Protein AF-A0A522L2A5-F1 (afdb_monomer_lite)

Secondary structure (DSSP, 8-state):
-PPPPPPP-------TTSHHHHTHHHHHHHHHH-S-------TTSSHHHHHHHHHHHTT--

Radius of gyration: 14.64 Å; chains: 1; bounding box: 27×48×19 Å

Foldseek 3Di:
DDDPPDPDPPPLDQPCVAQCSVCLVVVLVCVVVDVDDDDDDDPRNCCVPNVVSSCVVVVND

Structure (mmCIF, N/CA/C/O backbone):
data_AF-A0A522L2A5-F1
#
_entry.id   AF-A0A522L2A5-F1
#
loop_
_atom_site.group_PDB
_atom_site.id
_atom_site.type_symbol
_atom_site.label_atom_id
_atom_site.label_alt_id
_atom_site.label_comp_id
_atom_site.label_asym_id
_atom_site.label_entity_id
_atom_site.label_seq_id
_atom_site.pdbx_PDB_ins_code
_atom_site.Cartn_x
_atom_site.Cartn_y
_atom_site.Cartn_z
_atom_site.occupancy
_atom_site.B_iso_or_equiv
_atom_site.auth_seq_id
_atom_site.auth_comp_id
_atom_site.auth_asym_id
_atom_site.auth_atom_id
_atom_site.pdbx_PDB_model_num
ATOM 1 N N . MET A 1 1 ? -17.013 40.102 -10.386 1.00 56.91 1 MET A N 1
ATOM 2 C CA . MET A 1 1 ? -16.144 39.420 -9.404 1.00 56.91 1 MET A CA 1
ATOM 3 C C . MET A 1 1 ? -15.606 38.150 -10.050 1.00 56.91 1 MET A C 1
ATOM 5 O O . MET A 1 1 ? -16.394 37.500 -10.727 1.00 56.91 1 MET A O 1
ATOM 9 N N . PRO A 1 2 ? -14.309 37.823 -9.931 1.00 69.19 2 PRO A N 1
ATOM 10 C CA . PRO A 1 2 ? -13.768 36.579 -10.473 1.00 69.19 2 PRO A CA 1
ATOM 11 C C . PRO A 1 2 ? -14.291 35.393 -9.654 1.00 69.19 2 PRO A C 1
ATOM 13 O O . PRO A 1 2 ? -14.275 35.427 -8.425 1.00 69.19 2 PRO A O 1
ATOM 16 N N . VAL A 1 3 ? -14.786 34.363 -10.336 1.00 68.81 3 VAL A N 1
ATOM 17 C CA . VAL A 1 3 ? -15.141 33.087 -9.707 1.00 68.81 3 VAL A CA 1
ATOM 18 C C . VAL A 1 3 ? -13.859 32.418 -9.192 1.00 68.81 3 VAL A C 1
ATOM 20 O O . VAL A 1 3 ? -12.894 32.324 -9.952 1.00 68.81 3 VAL A O 1
ATOM 23 N N . PRO A 1 4 ? -13.794 31.969 -7.927 1.00 66.88 4 PRO A N 1
ATOM 24 C CA . PRO A 1 4 ? -12.653 31.197 -7.455 1.00 66.88 4 PRO A CA 1
ATOM 25 C C . PRO A 1 4 ? -12.603 29.873 -8.227 1.00 66.88 4 PRO A C 1
ATOM 27 O O . PRO A 1 4 ? -13.564 29.104 -8.221 1.00 66.88 4 PRO A O 1
ATOM 30 N N . SER A 1 5 ? -11.497 29.614 -8.925 1.00 66.31 5 SER A N 1
ATOM 31 C CA . SER A 1 5 ? -11.258 28.325 -9.571 1.00 66.31 5 SER A CA 1
ATOM 32 C C . SER A 1 5 ? -11.125 27.262 -8.485 1.00 66.31 5 SER A C 1
ATOM 34 O O . SER A 1 5 ? -10.211 27.335 -7.660 1.00 66.31 5 SER A O 1
ATOM 36 N N . LEU A 1 6 ? -12.033 26.286 -8.478 1.00 63.00 6 LEU A N 1
ATOM 37 C CA . LEU A 1 6 ? -11.904 25.088 -7.653 1.00 63.00 6 LEU A CA 1
ATOM 38 C C . LEU A 1 6 ? -10.519 24.469 -7.903 1.00 63.00 6 LEU A C 1
ATOM 40 O O . LEU A 1 6 ? -10.119 24.369 -9.069 1.00 63.00 6 LEU A O 1
ATOM 44 N N . PRO A 1 7 ? -9.770 24.084 -6.852 1.00 56.62 7 PRO A N 1
ATOM 45 C CA . PRO A 1 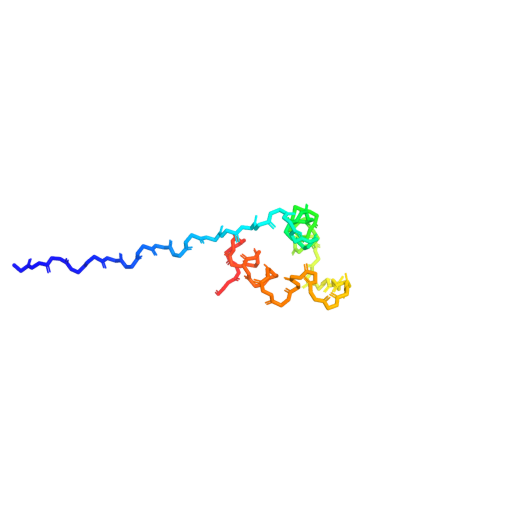7 ? -8.477 23.443 -7.035 1.00 56.62 7 PRO A CA 1
ATOM 46 C C . PRO A 1 7 ? -8.673 22.238 -7.950 1.00 56.62 7 PRO A C 1
ATOM 48 O O . PRO A 1 7 ? -9.570 21.422 -7.722 1.00 56.62 7 PRO A O 1
ATOM 51 N N . SER A 1 8 ? -7.871 22.162 -9.015 1.00 59.53 8 SER A N 1
ATOM 52 C CA . SER A 1 8 ? -7.846 21.004 -9.902 1.00 59.53 8 SER A CA 1
ATOM 53 C C . SER A 1 8 ? -7.743 19.765 -9.023 1.00 59.53 8 SER A C 1
ATOM 55 O O . SER A 1 8 ? -6.771 19.652 -8.273 1.00 59.53 8 SER A O 1
ATOM 57 N N . LEU A 1 9 ? -8.756 18.896 -9.067 1.00 59.16 9 LEU A N 1
ATOM 58 C CA . LEU A 1 9 ? -8.763 17.629 -8.342 1.00 59.16 9 LEU A CA 1
ATOM 59 C C . LEU A 1 9 ? -7.387 16.991 -8.528 1.00 59.16 9 LEU A C 1
ATOM 61 O O . LEU A 1 9 ? -6.990 16.730 -9.665 1.00 59.16 9 LEU A O 1
ATOM 65 N N . LEU A 1 10 ? -6.636 16.863 -7.430 1.00 64.75 10 LEU A N 1
ATOM 66 C CA . LEU A 1 10 ? -5.296 16.285 -7.413 1.00 64.75 10 LEU A CA 1
ATOM 67 C C . LEU A 1 10 ? -5.346 14.987 -8.219 1.00 64.75 10 LEU A C 1
ATOM 69 O O . LEU A 1 10 ? -5.992 14.026 -7.803 1.00 64.75 10 LEU A O 1
ATOM 73 N N . LYS A 1 11 ? -4.731 14.977 -9.407 1.00 77.00 11 LYS A N 1
ATOM 74 C CA . LYS A 1 11 ? -4.712 13.783 -10.249 1.00 77.00 11 LYS A CA 1
ATOM 75 C C . LYS A 1 11 ? -3.973 12.693 -9.485 1.00 77.00 11 LYS A C 1
ATOM 77 O O . LYS A 1 11 ? -2.802 12.844 -9.138 1.00 77.00 11 LYS A O 1
ATOM 82 N N . ILE A 1 12 ? -4.678 11.607 -9.191 1.00 84.50 12 ILE A N 1
ATOM 83 C CA . ILE A 1 12 ? -4.094 10.455 -8.519 1.00 84.50 12 ILE A CA 1
ATOM 84 C C . ILE A 1 12 ? -3.320 9.659 -9.566 1.00 84.50 12 ILE A C 1
ATOM 86 O O . ILE A 1 12 ? -3.899 8.959 -10.392 1.00 84.50 12 ILE A O 1
ATOM 90 N N . GLU A 1 13 ? -2.000 9.799 -9.533 1.00 89.50 13 GLU A N 1
ATOM 91 C CA . GLU A 1 13 ? -1.091 9.091 -10.430 1.00 89.50 13 GLU A CA 1
ATOM 92 C C . GLU A 1 13 ? -0.398 7.925 -9.721 1.00 89.50 13 GLU A C 1
ATOM 94 O O . GLU A 1 13 ? 0.021 8.045 -8.558 1.00 89.50 13 GLU A O 1
ATOM 99 N N . PHE A 1 14 ? -0.245 6.825 -10.466 1.00 91.44 14 PHE A N 1
ATOM 100 C CA . PHE A 1 14 ? 0.365 5.567 -10.038 1.00 91.44 14 PHE A CA 1
ATOM 101 C C . PHE A 1 14 ? 1.552 5.227 -10.953 1.00 91.44 14 PHE A C 1
ATOM 103 O O . PHE A 1 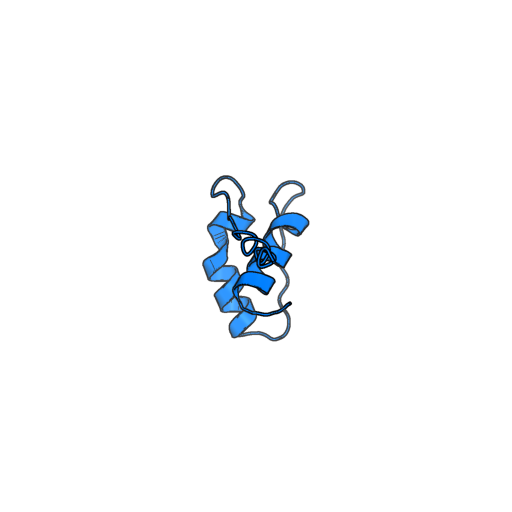14 ? 1.351 4.646 -12.018 1.00 91.44 14 PHE A O 1
ATOM 110 N N . PRO A 1 15 ? 2.791 5.589 -10.577 1.00 92.00 15 PRO A N 1
ATOM 111 C CA . PRO A 1 15 ? 3.970 5.284 -11.385 1.00 92.00 15 PRO A CA 1
ATOM 112 C C . PRO A 1 15 ? 4.210 3.772 -11.442 1.00 92.00 15 PRO A C 1
ATOM 114 O O . PRO A 1 15 ? 4.412 3.163 -10.390 1.00 92.00 15 PRO A O 1
ATOM 117 N N . GLU A 1 16 ? 4.238 3.173 -12.637 1.00 89.50 16 GLU A N 1
ATOM 118 C CA . GLU A 1 16 ? 4.395 1.713 -12.808 1.00 89.50 16 GLU A CA 1
ATOM 119 C C . GLU A 1 16 ? 5.745 1.171 -12.316 1.00 89.50 16 GLU A C 1
ATOM 121 O O . GLU A 1 16 ? 5.854 -0.003 -11.978 1.00 89.50 16 GLU A O 1
ATOM 126 N N . ALA A 1 17 ? 6.758 2.034 -12.186 1.00 91.88 17 ALA A N 1
ATOM 127 C CA . ALA A 1 17 ? 8.061 1.667 -11.634 1.00 91.88 17 ALA A CA 1
ATOM 128 C C . ALA A 1 17 ? 8.003 1.221 -10.158 1.00 91.88 17 ALA A C 1
ATOM 130 O O . ALA A 1 17 ? 8.941 0.591 -9.671 1.00 91.88 17 ALA A O 1
ATOM 131 N N . LEU A 1 18 ? 6.933 1.556 -9.424 1.00 93.69 18 LEU A N 1
ATOM 132 C CA . LEU A 1 18 ? 6.773 1.145 -8.031 1.00 93.69 18 LEU A CA 1
ATOM 133 C C . LEU A 1 18 ? 6.030 -0.198 -7.939 1.00 93.69 18 LEU A C 1
ATOM 135 O O . LEU A 1 18 ? 4.903 -0.294 -8.433 1.00 93.69 18 LEU A O 1
ATOM 139 N N . PRO A 1 19 ? 6.570 -1.198 -7.211 1.00 94.88 19 PRO A N 1
ATOM 140 C CA . PRO A 1 19 ? 5.931 -2.507 -7.064 1.00 94.88 19 PRO A CA 1
ATOM 141 C C . PRO A 1 19 ? 4.479 -2.457 -6.567 1.00 94.88 19 PRO A C 1
ATOM 143 O O . PRO A 1 19 ? 3.651 -3.258 -6.995 1.00 94.88 19 PRO A O 1
ATOM 146 N N . VAL A 1 20 ? 4.148 -1.513 -5.674 1.00 97.06 20 VAL A N 1
ATOM 147 C CA . VAL A 1 20 ? 2.774 -1.347 -5.163 1.00 97.06 20 VAL A CA 1
ATOM 148 C C . VAL A 1 20 ? 1.829 -0.777 -6.227 1.00 97.06 20 VAL A C 1
ATOM 150 O O . VAL A 1 20 ? 0.683 -1.208 -6.294 1.00 97.06 20 VAL A O 1
ATOM 153 N N . SER A 1 21 ? 2.293 0.141 -7.081 1.00 95.94 21 SER A N 1
ATOM 154 C CA . SER A 1 21 ? 1.483 0.681 -8.184 1.00 95.94 21 SER A CA 1
ATOM 155 C C . SER A 1 21 ? 1.171 -0.389 -9.226 1.00 95.94 21 SER A C 1
ATOM 157 O O . SER A 1 21 ? 0.034 -0.487 -9.680 1.00 95.94 21 SER A O 1
ATOM 159 N N . ALA A 1 22 ? 2.166 -1.214 -9.569 1.00 95.19 22 ALA A N 1
ATOM 160 C CA . ALA A 1 22 ? 2.009 -2.295 -10.541 1.00 95.19 22 ALA A CA 1
ATOM 161 C C . ALA A 1 22 ? 0.966 -3.339 -10.100 1.00 95.19 22 ALA A C 1
ATOM 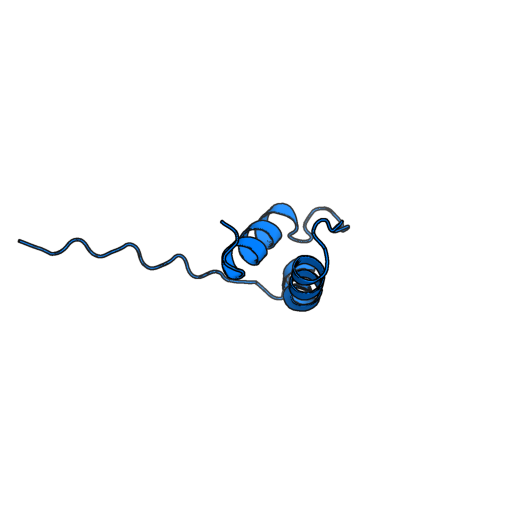163 O O . ALA A 1 22 ? 0.305 -3.945 -10.934 1.00 95.19 22 ALA A O 1
ATOM 164 N N . ARG A 1 23 ? 0.776 -3.521 -8.784 1.00 96.00 23 ARG A N 1
ATOM 165 C CA . ARG A 1 23 ? -0.220 -4.436 -8.196 1.00 96.00 23 ARG A CA 1
ATOM 166 C C . ARG A 1 23 ? -1.496 -3.739 -7.713 1.00 96.00 23 ARG A C 1
ATOM 168 O O . ARG A 1 23 ? -2.221 -4.297 -6.891 1.00 96.00 23 ARG A O 1
ATOM 175 N N . ARG A 1 24 ? -1.787 -2.515 -8.175 1.00 95.38 24 ARG A N 1
ATOM 176 C CA . ARG A 1 24 ? -2.941 -1.740 -7.675 1.00 95.38 24 ARG A CA 1
ATOM 177 C C . ARG A 1 24 ? -4.266 -2.493 -7.825 1.00 95.38 24 ARG A C 1
ATOM 179 O O . ARG A 1 24 ? -5.097 -2.410 -6.933 1.00 95.38 24 ARG A O 1
ATOM 186 N N . GLU A 1 25 ? -4.454 -3.217 -8.927 1.00 96.38 25 GLU A N 1
ATOM 187 C CA . GLU A 1 25 ? -5.724 -3.876 -9.253 1.00 96.38 25 GLU A CA 1
ATOM 188 C C . GLU A 1 25 ? -5.984 -5.040 -8.294 1.00 96.38 25 GLU A C 1
ATOM 190 O O . GLU A 1 25 ? -7.063 -5.112 -7.706 1.00 96.38 25 GLU A O 1
ATOM 195 N N . ASP A 1 26 ? -4.956 -5.847 -8.014 1.00 97.25 26 ASP A N 1
ATOM 196 C CA . ASP A 1 26 ? -4.999 -6.899 -6.991 1.00 97.25 26 ASP A CA 1
ATOM 197 C C . ASP A 1 26 ? -5.322 -6.324 -5.603 1.00 97.25 26 ASP A C 1
ATOM 199 O O . ASP A 1 26 ? -6.145 -6.867 -4.863 1.00 97.25 26 ASP A O 1
ATOM 203 N N . ILE A 1 27 ? -4.693 -5.199 -5.244 1.00 97.12 27 ILE A N 1
ATOM 204 C CA . ILE A 1 27 ? -4.914 -4.530 -3.955 1.00 97.12 27 ILE A CA 1
ATOM 205 C C . ILE A 1 27 ? -6.353 -4.007 -3.863 1.00 97.12 27 ILE A C 1
ATOM 207 O O . ILE A 1 27 ? -7.013 -4.228 -2.850 1.00 97.12 27 ILE A O 1
ATOM 211 N N . MET A 1 28 ? -6.859 -3.347 -4.908 1.00 96.75 28 MET A N 1
ATOM 212 C CA . MET A 1 28 ? -8.234 -2.838 -4.957 1.00 96.75 28 MET A CA 1
ATOM 213 C C . MET A 1 28 ? -9.252 -3.976 -4.846 1.00 96.75 28 MET A C 1
ATOM 215 O O . MET A 1 28 ? -10.199 -3.872 -4.065 1.00 96.75 28 MET A O 1
ATOM 219 N N . ALA A 1 29 ? -9.028 -5.082 -5.560 1.00 98.19 29 ALA A N 1
ATOM 220 C CA . ALA A 1 29 ? -9.868 -6.271 -5.470 1.00 98.19 29 ALA A CA 1
ATOM 221 C C . ALA A 1 29 ? -9.886 -6.841 -4.040 1.00 98.19 29 ALA A C 1
ATOM 223 O O . ALA A 1 29 ? -10.959 -7.093 -3.486 1.00 98.19 29 ALA A O 1
ATOM 224 N N . ALA A 1 30 ? -8.720 -6.962 -3.397 1.00 97.94 30 ALA A N 1
ATOM 225 C CA . ALA A 1 30 ? -8.622 -7.433 -2.018 1.00 97.94 30 ALA A CA 1
ATOM 226 C C . ALA A 1 30 ? -9.313 -6.483 -1.020 1.00 97.94 30 ALA A C 1
ATOM 228 O O . ALA A 1 30 ? -10.020 -6.941 -0.125 1.00 97.94 30 ALA A O 1
ATOM 229 N N . MET A 1 31 ? -9.161 -5.163 -1.182 1.00 96.06 31 MET A N 1
ATOM 230 C CA . MET A 1 31 ? -9.814 -4.156 -0.329 1.00 96.06 31 MET A CA 1
ATOM 231 C C . MET A 1 31 ? -11.341 -4.104 -0.495 1.00 96.06 31 MET A C 1
ATOM 233 O O . MET A 1 31 ? -12.041 -3.666 0.426 1.00 96.06 31 MET A O 1
ATOM 237 N N . ALA A 1 32 ? -11.853 -4.491 -1.667 1.00 97.00 32 ALA A N 1
ATOM 238 C CA . ALA A 1 32 ? -13.284 -4.612 -1.930 1.00 97.00 32 ALA A CA 1
ATOM 239 C C . ALA A 1 32 ? -13.866 -5.888 -1.302 1.00 97.00 32 ALA A C 1
ATOM 241 O O . ALA A 1 32 ? -14.954 -5.844 -0.731 1.00 97.00 32 ALA A O 1
ATOM 242 N N . ALA A 1 33 ? -13.132 -7.002 -1.371 1.00 98.31 33 ALA A N 1
ATOM 243 C CA . ALA A 1 33 ? -13.569 -8.295 -0.845 1.00 98.31 33 ALA A CA 1
ATOM 244 C C . ALA A 1 33 ? -13.394 -8.441 0.678 1.00 98.31 33 ALA A C 1
ATOM 246 O O . ALA A 1 33 ? -14.121 -9.208 1.312 1.00 98.31 33 ALA A O 1
ATOM 247 N N . HIS A 1 34 ? -12.436 -7.726 1.278 1.00 97.69 34 HIS A N 1
ATOM 248 C CA . HIS A 1 34 ? -12.061 -7.900 2.680 1.00 97.69 34 HIS A CA 1
ATOM 249 C C . HIS A 1 34 ? -12.014 -6.568 3.434 1.00 97.69 34 HIS A C 1
ATOM 251 O O . HIS A 1 34 ? -11.378 -5.607 3.003 1.00 97.69 34 HIS A O 1
ATOM 257 N N . GLN A 1 35 ? -12.639 -6.531 4.617 1.00 96.50 35 GLN A N 1
ATOM 258 C CA . GLN A 1 35 ? -12.617 -5.357 5.499 1.00 96.50 35 GLN A CA 1
ATOM 259 C C . GLN A 1 35 ? -11.194 -5.009 5.969 1.00 96.50 35 GLN A C 1
ATOM 261 O O . GLN A 1 35 ? -10.883 -3.840 6.185 1.00 96.50 35 GLN A O 1
ATOM 266 N N . VAL A 1 36 ? -10.332 -6.017 6.123 1.00 97.12 36 VAL A N 1
ATOM 267 C CA . VAL A 1 36 ? -8.934 -5.864 6.534 1.00 97.12 36 VAL A CA 1
ATOM 268 C C . VAL A 1 36 ? -8.055 -6.668 5.588 1.00 97.12 36 VAL A C 1
ATOM 270 O O . VAL A 1 36 ? -8.327 -7.839 5.332 1.00 97.12 36 VAL A O 1
ATOM 273 N N . ILE A 1 37 ? -6.985 -6.043 5.102 1.00 97.38 37 ILE A N 1
ATOM 274 C CA . ILE A 1 37 ? -5.941 -6.693 4.308 1.00 97.38 37 ILE A CA 1
ATOM 275 C C . ILE A 1 37 ? -4.566 -6.364 4.890 1.00 97.38 37 ILE A C 1
ATOM 277 O O . ILE A 1 37 ? -4.381 -5.322 5.519 1.00 97.38 37 ILE A O 1
ATOM 281 N N . ILE A 1 38 ? -3.590 -7.237 4.649 1.00 97.25 38 ILE A N 1
ATOM 282 C CA . ILE A 1 38 ? -2.188 -7.021 5.016 1.00 97.25 38 ILE A CA 1
ATOM 283 C C . ILE A 1 38 ? -1.383 -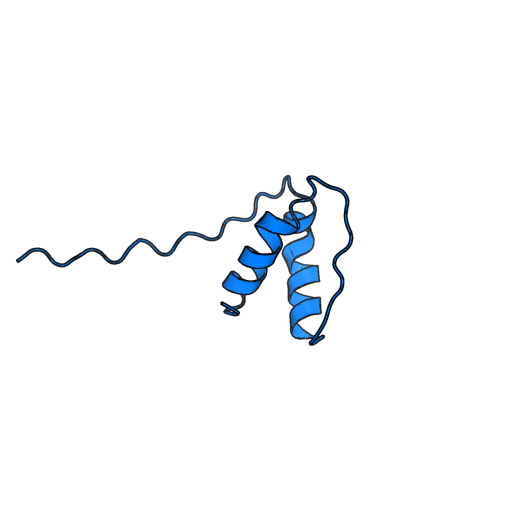6.925 3.722 1.00 97.25 38 ILE A C 1
ATOM 285 O O . ILE A 1 38 ? -1.400 -7.848 2.912 1.00 97.25 38 ILE A O 1
ATOM 289 N N . VAL A 1 39 ? -0.673 -5.812 3.525 1.00 96.31 39 VAL A N 1
ATOM 290 C CA . VAL A 1 39 ? 0.183 -5.595 2.350 1.00 96.31 39 VAL A CA 1
ATOM 291 C C . VAL A 1 39 ? 1.646 -5.611 2.781 1.00 96.31 39 VAL A C 1
ATOM 293 O O . VAL A 1 39 ? 2.138 -4.666 3.400 1.00 96.31 39 VAL A O 1
ATOM 296 N N . CYS A 1 40 ? 2.351 -6.682 2.429 1.00 96.38 40 CYS A N 1
ATOM 297 C CA . CYS A 1 40 ? 3.77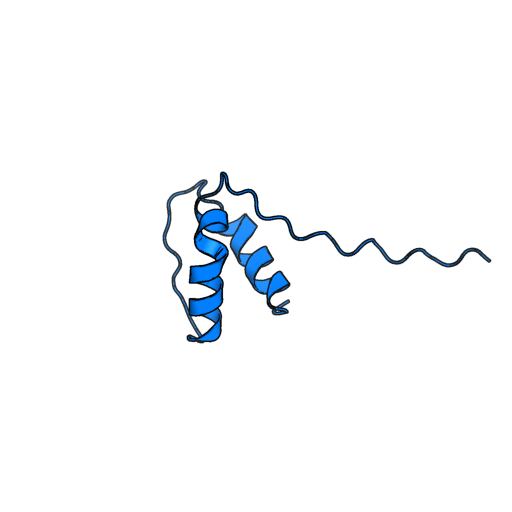3 -6.853 2.715 1.00 96.38 40 CYS A CA 1
ATOM 298 C C . CYS A 1 40 ? 4.640 -6.369 1.544 1.00 96.38 40 CYS A C 1
ATOM 300 O O . CYS A 1 40 ? 4.278 -6.509 0.379 1.00 96.38 40 CYS A O 1
ATOM 302 N N . GLY A 1 41 ? 5.816 -5.823 1.847 1.00 94.38 41 GLY A N 1
ATOM 303 C CA . GLY A 1 41 ? 6.822 -5.468 0.846 1.00 94.38 41 GLY A CA 1
ATOM 304 C C . GLY A 1 41 ? 8.007 -4.747 1.477 1.00 94.38 41 GLY A C 1
ATOM 305 O O . GLY A 1 41 ? 7.885 -4.210 2.578 1.00 94.38 41 GLY A O 1
ATOM 306 N N . GLU A 1 42 ? 9.125 -4.665 0.770 1.00 96.81 42 GLU A N 1
ATOM 307 C CA . GLU A 1 42 ? 10.341 -3.986 1.239 1.00 96.81 42 GLU A CA 1
ATOM 308 C C . GLU A 1 42 ? 10.199 -2.456 1.339 1.00 96.81 42 GLU A C 1
ATOM 310 O O . GLU A 1 42 ? 9.291 -1.845 0.763 1.00 96.81 42 GLU A O 1
ATOM 315 N N . THR A 1 43 ? 11.084 -1.805 2.094 1.00 95.31 43 THR A N 1
ATOM 316 C CA . THR A 1 43 ? 11.194 -0.337 2.090 1.00 95.31 43 THR A CA 1
ATOM 317 C C . THR A 1 43 ? 11.492 0.151 0.670 1.00 95.31 43 THR A C 1
ATOM 319 O O . THR A 1 43 ? 12.270 -0.463 -0.042 1.00 95.31 43 THR A O 1
ATOM 322 N N . GLY A 1 44 ? 10.850 1.238 0.236 1.00 94.94 44 GLY A N 1
ATOM 323 C CA . GLY A 1 44 ? 10.975 1.739 -1.141 1.00 94.94 44 GLY A CA 1
ATOM 324 C C . GLY A 1 44 ? 9.941 1.178 -2.125 1.00 94.94 44 GLY A C 1
ATOM 325 O O . GLY A 1 44 ? 9.716 1.784 -3.166 1.00 94.94 44 GLY A O 1
ATOM 326 N N . SER A 1 45 ? 9.191 0.128 -1.766 1.00 96.19 45 SER A N 1
ATOM 327 C CA . SER A 1 45 ? 8.177 -0.466 -2.659 1.00 96.19 45 SER A CA 1
ATOM 328 C C . SER A 1 45 ? 6.972 0.440 -2.980 1.00 96.19 45 SER A C 1
ATOM 330 O O . SER A 1 45 ? 6.150 0.105 -3.832 1.00 96.19 45 SER A O 1
ATOM 332 N N . GLY A 1 46 ? 6.832 1.568 -2.274 1.00 96.44 46 GLY A N 1
ATOM 333 C CA . GLY A 1 46 ? 5.739 2.526 -2.452 1.00 96.44 46 GLY A CA 1
ATOM 334 C C . GLY A 1 46 ? 4.524 2.320 -1.540 1.00 96.44 46 GLY A C 1
ATOM 335 O O . GLY A 1 46 ? 3.518 2.985 -1.744 1.00 96.44 46 GLY A O 1
ATOM 336 N N . LYS A 1 47 ? 4.583 1.454 -0.514 1.00 96.75 47 LYS A N 1
ATOM 337 C CA . LYS A 1 47 ? 3.431 1.185 0.386 1.00 96.75 47 LYS A CA 1
ATOM 338 C C . LYS A 1 47 ? 2.828 2.460 0.983 1.00 96.75 47 LYS A C 1
ATOM 340 O O . LYS A 1 47 ? 1.668 2.763 0.734 1.00 96.75 47 LYS A O 1
ATOM 345 N N . THR A 1 48 ? 3.624 3.232 1.722 1.00 95.00 48 THR A N 1
ATOM 346 C CA . THR A 1 48 ? 3.150 4.424 2.446 1.00 95.00 48 THR A CA 1
ATOM 347 C C . THR A 1 48 ? 2.662 5.532 1.512 1.00 95.00 48 THR A C 1
ATOM 349 O O . THR A 1 48 ? 1.801 6.313 1.892 1.00 95.00 48 THR A O 1
ATOM 352 N N . THR A 1 49 ? 3.186 5.605 0.285 1.00 95.00 49 THR A N 1
ATOM 353 C CA . THR A 1 49 ? 2.854 6.678 -0.664 1.00 95.00 49 THR A CA 1
ATOM 354 C C . THR A 1 49 ? 1.728 6.311 -1.627 1.00 95.00 49 THR A C 1
ATOM 356 O O . THR A 1 49 ? 0.967 7.193 -2.019 1.00 95.00 49 THR A O 1
ATOM 359 N N . GLN A 1 50 ? 1.592 5.037 -2.009 1.00 95.81 50 GLN A N 1
ATOM 360 C CA . GLN A 1 50 ? 0.607 4.599 -3.004 1.00 95.81 50 GLN A CA 1
ATOM 361 C C . GLN A 1 50 ? -0.649 3.981 -2.382 1.00 95.81 50 GLN A C 1
ATOM 363 O O . GLN A 1 50 ? -1.727 4.178 -2.931 1.00 95.81 50 GLN A O 1
ATOM 368 N N . LEU A 1 51 ? -0.573 3.297 -1.231 1.00 95.94 51 LEU A N 1
ATOM 369 C CA . LEU A 1 51 ? -1.775 2.716 -0.609 1.00 95.94 51 LEU A CA 1
ATOM 370 C C . LEU A 1 51 ? -2.834 3.778 -0.242 1.00 95.94 51 LEU A C 1
ATOM 372 O O . LEU A 1 51 ? -4.000 3.556 -0.570 1.00 95.94 51 LEU A O 1
ATOM 376 N N . PRO A 1 52 ? -2.481 4.953 0.329 1.00 94.88 52 PRO A N 1
ATOM 377 C CA . PRO A 1 52 ? -3.468 6.010 0.574 1.00 94.88 52 PRO A CA 1
ATOM 378 C C . PRO A 1 52 ? -4.108 6.543 -0.714 1.00 94.88 52 PRO A C 1
ATOM 380 O O . PRO A 1 52 ? -5.301 6.822 -0.746 1.00 94.88 52 PRO A O 1
ATOM 383 N N . LYS A 1 53 ? -3.334 6.634 -1.803 1.00 94.75 53 LYS A N 1
ATOM 384 C CA . LYS A 1 53 ? -3.837 7.039 -3.122 1.00 94.75 53 LYS A CA 1
ATOM 385 C C . LYS A 1 53 ? -4.814 6.021 -3.707 1.00 94.75 53 LYS A C 1
ATOM 387 O O . LYS A 1 53 ? -5.826 6.419 -4.272 1.00 94.75 53 LYS A O 1
ATOM 392 N N . ILE A 1 54 ? -4.521 4.725 -3.567 1.00 95.19 54 ILE A N 1
ATOM 393 C CA . ILE A 1 54 ? -5.416 3.641 -3.995 1.00 95.19 54 ILE A CA 1
ATOM 394 C C . ILE A 1 54 ? -6.732 3.716 -3.209 1.00 95.19 54 ILE A C 1
ATOM 396 O O . ILE A 1 54 ? -7.801 3.674 -3.811 1.00 95.19 54 ILE A O 1
ATOM 400 N N . ALA A 1 55 ? -6.668 3.894 -1.884 1.00 94.31 55 ALA A N 1
ATOM 401 C CA . ALA A 1 55 ? -7.859 4.063 -1.050 1.00 94.31 55 ALA A CA 1
ATOM 402 C C . ALA A 1 55 ? -8.703 5.271 -1.495 1.00 94.31 55 ALA A C 1
ATOM 404 O O . ALA A 1 55 ? -9.904 5.129 -1.732 1.00 94.31 55 ALA A O 1
ATOM 405 N N . LEU A 1 56 ? -8.059 6.421 -1.711 1.00 93.31 56 LEU A N 1
ATOM 406 C CA . LEU A 1 56 ? -8.724 7.637 -2.174 1.00 93.31 56 LEU A CA 1
ATOM 407 C C . LEU A 1 56 ? -9.363 7.459 -3.562 1.00 93.31 56 LEU A C 1
ATOM 409 O O . LEU A 1 56 ? -10.496 7.884 -3.771 1.00 93.31 56 LEU A O 1
ATOM 413 N N . ALA A 1 57 ? -8.683 6.784 -4.495 1.00 91.12 57 ALA A N 1
ATOM 414 C CA . ALA A 1 57 ? -9.216 6.478 -5.827 1.00 91.12 57 ALA A CA 1
ATOM 415 C C . ALA A 1 57 ? -10.446 5.551 -5.785 1.00 91.12 57 ALA A C 1
ATOM 417 O O . ALA A 1 57 ? -11.291 5.612 -6.673 1.00 91.12 57 ALA A O 1
ATOM 418 N N . MET A 1 58 ? -10.577 4.731 -4.739 1.00 92.50 58 MET A N 1
ATOM 419 C CA . MET A 1 58 ? -11.775 3.928 -4.465 1.00 92.50 58 MET A CA 1
ATOM 420 C C . MET A 1 58 ? -12.871 4.694 -3.703 1.00 92.50 58 MET A C 1
ATOM 422 O O . MET A 1 58 ? -13.838 4.082 -3.252 1.00 92.50 58 MET A O 1
ATOM 426 N N . GLY A 1 59 ? -12.725 6.007 -3.505 1.00 91.62 59 GLY A N 1
ATOM 427 C CA . GLY A 1 59 ? -13.683 6.815 -2.747 1.00 91.62 59 GLY A CA 1
ATOM 428 C C . GLY A 1 59 ? -13.642 6.567 -1.236 1.00 91.62 59 GLY A C 1
ATOM 429 O O . GLY A 1 59 ? -14.623 6.835 -0.548 1.00 91.62 59 GLY A O 1
ATOM 430 N N . ARG A 1 60 ? -12.529 6.036 -0.712 1.00 85.81 60 ARG A N 1
ATOM 431 C CA . ARG A 1 60 ? -12.281 5.880 0.728 1.00 85.81 60 ARG A CA 1
ATOM 432 C C . ARG A 1 60 ? -11.294 6.966 1.176 1.00 85.81 60 ARG A C 1
ATOM 434 O O . ARG A 1 60 ? -10.084 6.763 1.073 1.00 85.81 60 ARG A O 1
ATOM 441 N N . GLY A 1 61 ? -11.806 8.114 1.624 1.00 73.44 61 GLY A N 1
ATOM 442 C CA . GLY A 1 61 ? -11.027 9.282 2.056 1.00 73.44 61 GLY A CA 1
ATOM 443 C C . GLY A 1 61 ? -11.808 10.185 2.995 1.00 73.44 61 GLY A C 1
ATOM 444 O O . GLY A 1 61 ? -13.055 10.155 2.916 1.00 73.44 61 GLY A O 1
#

Sequence (61 aa):
MPVPSLPSLLKIEFPEALPVSAR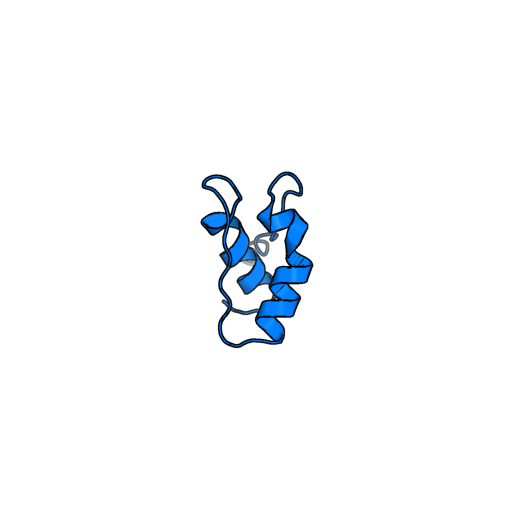REDIMAAMAAHQVIIVCGETGSGKTTQLPKIALAMGRG

pLDDT: mean 88.99, std 12.4, range [56.62, 98.31]